Protein AF-A0A8H5ZGV8-F1 (afdb_monomer_lite)

Radius of gyration: 13.78 Å; chains: 1; bounding box: 24×34×31 Å

Sequence (89 aa):
MGSRNAEKLELLERYHGAKERLSTVILTGDTDVDAKALKDATGGKGAHAFVDYSPSSLKEEPPFSMAGIKSFKRGGEYILLGGAYVDLT

Structure (mmCIF, N/CA/C/O backbone):
data_AF-A0A8H5ZGV8-F1
#
_entry.id   AF-A0A8H5ZGV8-F1
#
loop_
_atom_site.group_PDB
_atom_site.id
_atom_site.type_symbol
_atom_site.label_atom_id
_atom_site.label_alt_id
_atom_site.label_comp_id
_atom_site.label_asym_id
_atom_site.label_entity_id
_atom_site.label_seq_id
_atom_site.pdbx_PDB_ins_code
_atom_site.Cartn_x
_atom_site.Cartn_y
_atom_site.Cartn_z
_atom_site.occupancy
_atom_site.B_iso_or_equiv
_atom_site.auth_seq_id
_atom_site.auth_comp_id
_atom_site.auth_asym_id
_atom_site.auth_atom_id
_atom_site.pdbx_PDB_model_num
ATOM 1 N N . MET A 1 1 ? 2.360 14.915 -10.608 1.00 35.81 1 MET A N 1
ATOM 2 C CA . MET A 1 1 ? 2.587 13.460 -10.468 1.00 35.81 1 MET A CA 1
ATOM 3 C C . MET A 1 1 ? 3.218 13.201 -9.110 1.00 35.81 1 MET A C 1
ATOM 5 O O . MET A 1 1 ? 4.211 13.848 -8.791 1.00 35.81 1 MET A O 1
ATOM 9 N N . GLY A 1 2 ? 2.558 12.388 -8.281 1.00 46.19 2 GLY A N 1
ATOM 10 C CA . GLY A 1 2 ? 2.880 12.181 -6.867 1.00 46.19 2 GLY A CA 1
ATOM 11 C C . GLY A 1 2 ? 4.303 11.667 -6.677 1.00 46.19 2 GLY A C 1
ATOM 12 O O . GLY A 1 2 ? 4.635 10.559 -7.076 1.00 46.19 2 GLY A O 1
ATOM 13 N N . SER A 1 3 ? 5.156 12.509 -6.107 1.00 47.59 3 SER A N 1
ATOM 14 C CA . SER A 1 3 ? 6.497 12.124 -5.679 1.00 47.59 3 SER A CA 1
ATOM 15 C C . SER A 1 3 ? 6.382 11.550 -4.269 1.00 47.59 3 SER A C 1
ATOM 17 O O . SER A 1 3 ? 5.634 12.091 -3.456 1.00 47.59 3 SER A O 1
ATOM 19 N N . ARG A 1 4 ? 7.122 10.468 -3.990 1.00 67.25 4 ARG A N 1
ATOM 20 C CA . ARG A 1 4 ? 7.294 9.833 -2.669 1.00 67.25 4 ARG A CA 1
ATOM 21 C C . ARG A 1 4 ? 8.085 10.747 -1.709 1.00 67.25 4 ARG A C 1
ATOM 23 O O . ARG A 1 4 ? 9.093 10.342 -1.147 1.00 67.25 4 ARG A O 1
ATOM 30 N N . ASN A 1 5 ? 7.707 12.018 -1.623 1.00 79.38 5 ASN A N 1
ATOM 31 C CA . ASN A 1 5 ? 8.369 13.041 -0.827 1.00 79.38 5 ASN A CA 1
ATOM 32 C C . ASN A 1 5 ? 7.508 13.299 0.416 1.00 79.38 5 ASN A C 1
ATOM 34 O O . ASN A 1 5 ? 6.332 13.647 0.286 1.00 79.38 5 ASN A O 1
ATOM 38 N N . ALA A 1 6 ? 8.109 13.124 1.595 1.00 79.19 6 ALA A N 1
ATOM 39 C CA . ALA A 1 6 ? 7.449 13.287 2.887 1.00 79.19 6 ALA A CA 1
ATOM 40 C C . ALA A 1 6 ? 6.790 14.667 3.035 1.00 79.19 6 ALA A C 1
ATOM 42 O O . ALA A 1 6 ? 5.612 14.743 3.369 1.00 79.19 6 ALA A O 1
ATOM 43 N N . GLU A 1 7 ? 7.482 15.741 2.652 1.00 83.88 7 GLU A N 1
ATOM 44 C CA . GLU A 1 7 ? 6.971 17.116 2.717 1.00 83.88 7 GLU A CA 1
ATOM 45 C C . GLU A 1 7 ? 5.694 17.283 1.881 1.00 83.88 7 GLU A C 1
ATOM 47 O O . GLU A 1 7 ? 4.764 17.979 2.279 1.00 83.88 7 GLU A O 1
ATOM 52 N N . LYS A 1 8 ? 5.610 16.625 0.714 1.00 84.44 8 LYS A N 1
ATOM 53 C CA . LYS A 1 8 ? 4.409 16.674 -0.138 1.00 84.44 8 LYS A CA 1
ATOM 54 C C . LYS A 1 8 ? 3.255 15.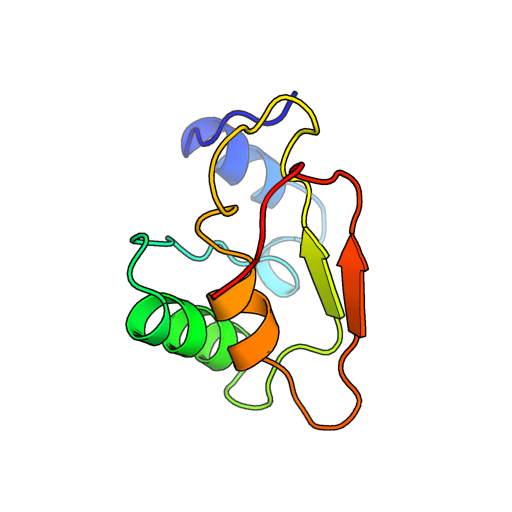852 0.431 1.00 84.44 8 LYS A C 1
ATOM 56 O O . LYS A 1 8 ? 2.105 16.232 0.225 1.00 84.44 8 LYS A O 1
ATOM 61 N N . LEU A 1 9 ? 3.544 14.748 1.117 1.00 84.50 9 LEU A N 1
ATOM 62 C CA . LEU A 1 9 ? 2.525 13.945 1.795 1.00 84.50 9 LEU A CA 1
ATOM 63 C C . LEU A 1 9 ? 1.967 14.680 3.018 1.00 84.50 9 LEU A C 1
ATOM 65 O O . LEU A 1 9 ? 0.755 14.679 3.213 1.00 84.50 9 LEU A O 1
ATOM 69 N N . GLU A 1 10 ? 2.803 15.404 3.763 1.00 84.50 10 GLU A N 1
ATOM 70 C CA . GLU A 1 10 ? 2.368 16.250 4.885 1.00 84.50 10 GLU A CA 1
ATOM 71 C C . GLU A 1 10 ? 1.384 17.348 4.450 1.00 84.50 10 GLU A C 1
ATOM 73 O O . GLU A 1 10 ? 0.498 17.741 5.212 1.00 84.50 10 GLU A O 1
ATOM 78 N N . LEU A 1 11 ? 1.467 17.827 3.202 1.00 88.12 11 LEU A N 1
ATOM 79 C CA . LEU A 1 11 ? 0.480 18.773 2.670 1.00 88.12 11 LEU A CA 1
ATOM 80 C C . LEU A 1 11 ? -0.933 18.175 2.612 1.00 88.12 11 LEU A C 1
ATOM 82 O O . LEU A 1 11 ? -1.901 18.926 2.742 1.00 88.12 11 LEU A O 1
ATOM 86 N N . LEU A 1 12 ? -1.073 16.854 2.452 1.00 86.94 12 LEU A N 1
ATOM 87 C CA . LEU A 1 12 ? -2.378 16.187 2.423 1.00 86.94 12 LEU A CA 1
ATOM 88 C C . LEU A 1 12 ? -3.070 16.225 3.791 1.00 86.94 12 LEU A C 1
ATOM 90 O O . LEU A 1 12 ? -4.297 16.243 3.861 1.00 86.94 12 LEU A O 1
ATOM 94 N N . GLU A 1 13 ? -2.311 16.317 4.883 1.00 87.19 13 GLU A N 1
ATOM 95 C CA . GLU A 1 13 ? -2.881 16.432 6.228 1.00 87.19 13 GLU A CA 1
ATOM 96 C C . GLU A 1 13 ? -3.579 17.774 6.476 1.00 87.19 13 GLU A C 1
ATOM 98 O O . GLU A 1 13 ? -4.331 17.911 7.442 1.00 87.19 13 GLU A O 1
ATOM 103 N N . ARG A 1 14 ? -3.347 18.771 5.612 1.00 88.31 14 ARG A N 1
ATOM 104 C CA . ARG A 1 14 ? -3.969 20.098 5.720 1.00 88.31 14 ARG A CA 1
ATOM 105 C C . ARG A 1 14 ? -5.433 20.107 5.274 1.00 88.31 14 ARG A C 1
ATOM 107 O O . ARG A 1 14 ? -6.134 21.077 5.553 1.00 88.31 14 ARG A O 1
ATOM 114 N N . TYR A 1 15 ? -5.909 19.065 4.586 1.00 90.12 15 TYR A N 1
ATOM 115 C CA . TYR A 1 15 ? -7.315 18.965 4.190 1.00 90.12 15 TYR A CA 1
ATOM 116 C C . TYR A 1 15 ? -8.221 18.664 5.392 1.00 90.12 15 TYR A C 1
ATOM 118 O O . TYR A 1 15 ? -7.858 17.936 6.316 1.00 90.12 15 TYR A O 1
ATOM 126 N N . HIS A 1 16 ? -9.442 19.203 5.366 1.00 92.19 16 HIS A N 1
ATOM 127 C CA . HIS A 1 16 ? -10.408 19.016 6.448 1.00 92.19 16 HIS A CA 1
ATOM 128 C C . HIS A 1 16 ? -10.711 17.524 6.691 1.00 92.19 16 HIS A C 1
ATOM 130 O O . HIS A 1 16 ? -11.064 16.781 5.768 1.00 92.19 16 HIS A O 1
ATOM 136 N N . GLY A 1 17 ? -10.566 17.084 7.945 1.00 90.31 17 GLY A N 1
ATOM 137 C CA . GLY A 1 17 ? -10.761 15.688 8.351 1.00 90.31 17 GLY A CA 1
ATOM 138 C C . GLY A 1 17 ? -9.740 14.708 7.761 1.00 90.31 17 GLY A C 1
ATOM 139 O O . GLY A 1 17 ? -10.020 13.511 7.704 1.00 90.31 17 GLY A O 1
ATOM 140 N N . ALA A 1 18 ? -8.591 15.179 7.257 1.00 89.94 18 ALA A N 1
ATOM 141 C CA . ALA A 1 18 ? -7.547 14.304 6.722 1.00 89.94 18 ALA A CA 1
ATOM 142 C C . ALA A 1 18 ? -6.913 13.457 7.826 1.00 89.94 18 ALA A C 1
ATOM 144 O O . ALA A 1 18 ? -6.868 12.244 7.691 1.00 89.94 18 ALA A O 1
ATOM 145 N N . LYS A 1 19 ? -6.522 14.058 8.955 1.00 85.31 19 LYS A N 1
ATOM 146 C CA . LYS A 1 19 ? -5.860 13.343 10.066 1.00 85.31 19 LYS A CA 1
ATOM 147 C C . LYS A 1 19 ? -6.687 12.205 10.681 1.00 85.31 19 LYS A C 1
ATOM 149 O O . LYS A 1 19 ? -6.134 11.332 11.332 1.00 85.31 19 LYS A O 1
ATOM 154 N N . GLU A 1 20 ? -8.001 12.210 10.471 1.00 89.31 20 GLU A N 1
ATOM 155 C CA . GLU A 1 20 ? -8.919 11.163 10.939 1.00 89.31 20 GLU A CA 1
ATOM 156 C C . GLU A 1 20 ? -9.090 10.021 9.925 1.00 89.31 20 GLU A C 1
ATOM 158 O O . GLU A 1 20 ? -9.495 8.921 10.294 1.00 89.31 20 GLU A O 1
ATOM 163 N N . ARG A 1 21 ? -8.828 10.279 8.637 1.00 88.56 21 ARG A N 1
ATOM 164 C CA . ARG A 1 21 ? -9.164 9.379 7.516 1.00 88.56 21 ARG A CA 1
ATOM 165 C C . ARG A 1 21 ? -7.966 8.980 6.659 1.00 88.56 21 ARG A C 1
ATOM 167 O O . ARG A 1 21 ? -8.101 8.114 5.800 1.00 88.56 21 ARG A O 1
ATOM 174 N N . LEU A 1 22 ? -6.829 9.636 6.854 1.00 90.06 22 LEU A N 1
ATOM 175 C CA . LEU A 1 22 ? -5.603 9.465 6.098 1.00 90.06 22 LEU A CA 1
ATOM 176 C C . LEU A 1 22 ? -4.471 9.138 7.066 1.00 90.06 22 LEU A C 1
ATOM 178 O O . LEU A 1 22 ? -4.236 9.854 8.037 1.00 90.06 22 LEU A O 1
ATOM 182 N N . SER A 1 23 ? -3.749 8.075 6.755 1.00 88.88 23 SER A N 1
ATOM 183 C CA . SER A 1 23 ? -2.489 7.721 7.387 1.00 88.88 23 SER A CA 1
ATOM 184 C C . SER A 1 23 ? -1.484 7.356 6.302 1.00 88.88 23 SER A C 1
ATOM 186 O O . SER A 1 23 ? -1.851 6.908 5.214 1.00 88.88 23 SER A O 1
ATOM 188 N N . THR A 1 24 ? -0.206 7.577 6.593 1.00 90.00 24 THR A N 1
ATOM 189 C CA . THR A 1 24 ? 0.887 7.188 5.701 1.00 90.00 24 THR A CA 1
ATOM 190 C C . THR A 1 24 ? 1.501 5.892 6.210 1.00 90.00 24 THR A C 1
ATOM 192 O O . THR A 1 24 ? 1.831 5.784 7.389 1.00 90.00 24 THR A O 1
ATOM 195 N N . VAL A 1 25 ? 1.681 4.921 5.315 1.00 91.25 25 VAL A N 1
ATOM 196 C CA . VAL A 1 25 ? 2.410 3.675 5.584 1.00 91.25 25 VAL A CA 1
ATOM 197 C C . VAL A 1 25 ? 3.702 3.700 4.775 1.00 91.25 25 VAL A C 1
ATOM 199 O O . VAL A 1 25 ? 3.677 3.957 3.572 1.00 91.25 25 VAL A O 1
ATOM 202 N N . ILE A 1 26 ? 4.834 3.458 5.437 1.00 89.88 26 ILE A N 1
ATOM 203 C CA . ILE A 1 26 ? 6.130 3.314 4.768 1.00 89.88 26 ILE A CA 1
ATOM 204 C C . ILE A 1 26 ? 6.261 1.860 4.320 1.00 89.88 26 ILE A C 1
ATOM 206 O O . ILE A 1 26 ? 6.208 0.960 5.153 1.00 89.88 26 ILE A O 1
ATOM 210 N N . LEU A 1 27 ? 6.424 1.656 3.014 1.00 91.44 27 LEU A N 1
ATOM 211 C CA . LEU A 1 27 ? 6.619 0.341 2.408 1.00 91.44 27 LEU A CA 1
ATOM 212 C C . LEU A 1 27 ? 8.110 0.110 2.145 1.00 91.44 27 LEU A C 1
ATOM 214 O O . LEU A 1 27 ? 8.807 0.994 1.641 1.00 91.44 27 LEU A O 1
ATOM 218 N N . THR A 1 28 ? 8.589 -1.064 2.530 1.00 93.50 28 THR A N 1
ATOM 219 C CA . THR A 1 28 ? 9.998 -1.470 2.564 1.00 93.50 28 THR A CA 1
ATOM 220 C C . THR A 1 28 ? 10.420 -2.238 1.316 1.00 93.50 28 THR A C 1
ATOM 222 O O . THR A 1 28 ? 11.608 -2.272 1.000 1.00 93.50 28 THR A O 1
ATOM 225 N N . GLY A 1 29 ? 9.459 -2.824 0.596 1.00 90.56 29 GLY A N 1
ATOM 226 C CA . GLY A 1 29 ? 9.693 -3.759 -0.503 1.00 90.56 29 GLY A CA 1
ATOM 227 C C . GLY A 1 29 ? 9.721 -5.224 -0.058 1.00 90.56 29 GLY A C 1
ATOM 228 O O . GLY A 1 29 ? 9.719 -6.106 -0.912 1.00 90.56 29 GLY A O 1
ATOM 229 N N . ASP A 1 30 ? 9.707 -5.506 1.249 1.00 94.50 30 ASP A N 1
ATOM 230 C CA . ASP A 1 30 ? 9.437 -6.851 1.757 1.00 94.50 30 ASP A CA 1
ATOM 231 C C . ASP A 1 30 ? 7.923 -7.068 1.830 1.00 94.50 30 ASP A C 1
ATOM 233 O O . ASP A 1 30 ? 7.203 -6.376 2.551 1.00 94.50 30 ASP A O 1
ATOM 237 N N . THR A 1 31 ? 7.439 -8.053 1.077 1.00 94.75 31 THR A N 1
ATOM 238 C CA . THR A 1 31 ? 6.003 -8.287 0.905 1.00 94.75 31 THR A CA 1
ATOM 239 C C . THR A 1 31 ? 5.280 -8.576 2.221 1.00 94.75 31 THR A C 1
ATOM 241 O O . THR A 1 31 ? 4.157 -8.107 2.408 1.00 94.75 31 THR A O 1
ATOM 244 N N . ASP A 1 32 ? 5.873 -9.354 3.127 1.00 96.00 32 ASP A N 1
ATOM 245 C CA . ASP A 1 32 ? 5.190 -9.779 4.351 1.00 96.00 32 ASP A CA 1
ATOM 246 C C . ASP A 1 32 ? 5.229 -8.679 5.418 1.00 96.00 32 ASP A C 1
ATOM 248 O O . ASP A 1 32 ? 4.230 -8.450 6.111 1.00 96.00 32 ASP A O 1
ATOM 252 N N . VAL A 1 33 ? 6.343 -7.944 5.505 1.00 97.19 33 VAL A N 1
ATOM 253 C CA . VAL A 1 33 ? 6.458 -6.747 6.352 1.00 97.19 33 VAL A CA 1
ATOM 254 C C . VAL A 1 33 ? 5.452 -5.685 5.910 1.00 97.19 33 VAL A C 1
ATOM 256 O O . VAL A 1 33 ? 4.699 -5.156 6.735 1.00 97.19 33 VAL A O 1
ATOM 259 N N . ASP A 1 34 ? 5.381 -5.421 4.609 1.00 96.25 34 ASP A N 1
ATOM 260 C CA . ASP A 1 34 ? 4.512 -4.399 4.034 1.00 96.25 34 ASP A CA 1
ATOM 261 C C . ASP A 1 34 ? 3.034 -4.789 4.145 1.00 96.25 34 ASP A C 1
ATOM 263 O O . ASP A 1 34 ? 2.202 -3.968 4.543 1.00 96.25 34 ASP A O 1
ATOM 267 N N . ALA A 1 35 ? 2.691 -6.056 3.888 1.00 96.50 35 ALA A N 1
ATOM 268 C CA . ALA A 1 35 ? 1.331 -6.562 4.070 1.00 96.50 35 ALA A CA 1
ATOM 269 C C . ALA A 1 35 ? 0.861 -6.414 5.522 1.00 96.50 35 ALA A C 1
ATOM 271 O O . ALA A 1 35 ? -0.282 -6.013 5.773 1.00 96.50 35 ALA A O 1
ATOM 272 N N . LYS A 1 36 ? 1.740 -6.707 6.491 1.00 97.00 36 LYS A N 1
ATOM 273 C CA . LYS A 1 36 ? 1.438 -6.522 7.911 1.00 97.00 36 LYS A CA 1
ATOM 274 C C . LYS A 1 36 ? 1.220 -5.045 8.238 1.00 97.00 36 LYS A C 1
ATOM 276 O O . LYS A 1 36 ? 0.221 -4.722 8.877 1.00 97.00 36 LYS A O 1
ATOM 281 N N . ALA A 1 37 ? 2.102 -4.158 7.781 1.00 97.19 37 ALA A N 1
ATOM 282 C CA . ALA A 1 37 ? 1.986 -2.721 8.024 1.00 97.19 37 ALA A CA 1
ATOM 283 C C . ALA A 1 37 ? 0.680 -2.143 7.447 1.00 97.19 37 ALA A C 1
ATOM 285 O O . ALA A 1 37 ? -0.039 -1.413 8.135 1.00 97.19 37 ALA A O 1
ATOM 286 N N . LEU A 1 38 ? 0.322 -2.533 6.220 1.00 96.44 38 LEU A N 1
ATOM 287 C CA . LEU A 1 38 ? -0.947 -2.167 5.587 1.00 96.44 38 LEU A CA 1
ATOM 288 C C . LEU A 1 38 ? -2.149 -2.688 6.384 1.00 96.44 38 LEU A C 1
ATOM 290 O O . LEU A 1 38 ? -3.100 -1.948 6.634 1.00 96.44 38 LEU A O 1
ATOM 294 N N . LYS A 1 39 ? -2.112 -3.946 6.832 1.00 96.69 39 LYS A N 1
ATOM 295 C CA . LYS A 1 39 ? -3.195 -4.531 7.629 1.00 96.69 39 LYS A CA 1
ATOM 296 C C . LYS A 1 39 ? -3.347 -3.833 8.981 1.00 96.69 39 LYS A C 1
ATOM 298 O O . LYS A 1 39 ? -4.473 -3.530 9.380 1.00 96.69 39 LYS A O 1
ATOM 303 N N . ASP A 1 40 ? -2.252 -3.524 9.662 1.00 96.56 40 ASP A N 1
ATOM 304 C CA . ASP A 1 40 ? -2.276 -2.813 10.942 1.00 96.56 40 ASP A CA 1
ATOM 305 C C . ASP A 1 40 ? -2.868 -1.403 10.788 1.00 96.56 40 ASP A C 1
ATOM 307 O O . ASP A 1 40 ? -3.699 -0.998 11.603 1.00 96.56 40 ASP A O 1
ATOM 311 N N . ALA A 1 41 ? -2.564 -0.706 9.686 1.00 95.00 41 ALA A N 1
ATOM 312 C CA . ALA A 1 41 ? -3.144 0.603 9.365 1.00 95.00 41 ALA A CA 1
ATOM 313 C C . ALA A 1 41 ? -4.677 0.576 9.188 1.00 95.00 41 ALA A C 1
ATOM 315 O O . ALA A 1 41 ? -5.338 1.602 9.329 1.00 95.00 41 ALA A O 1
ATOM 316 N N . THR A 1 42 ? -5.266 -0.599 8.945 1.00 94.00 42 THR A N 1
ATOM 317 C CA . THR A 1 42 ? -6.729 -0.805 8.893 1.00 94.00 42 THR A CA 1
ATOM 318 C C . THR A 1 42 ? -7.337 -1.209 10.245 1.00 94.00 42 THR A C 1
ATOM 320 O O . THR A 1 42 ? -8.470 -1.696 10.311 1.00 94.00 42 THR A O 1
ATOM 323 N N . GLY A 1 43 ? -6.581 -1.078 11.340 1.00 94.00 43 GLY A N 1
ATOM 324 C CA . GLY A 1 43 ? -6.960 -1.605 12.651 1.00 94.00 43 GLY A CA 1
ATOM 325 C C . GLY A 1 43 ? -6.981 -3.136 12.686 1.00 94.00 43 GLY A C 1
ATOM 326 O O . GLY A 1 43 ? -7.796 -3.726 13.394 1.00 94.00 43 GLY A O 1
ATOM 327 N N . GLY A 1 44 ? -6.156 -3.788 11.858 1.00 95.88 44 GLY A N 1
ATOM 328 C CA . GLY A 1 44 ? -6.024 -5.246 11.778 1.00 95.88 44 GLY A CA 1
ATOM 329 C C . GLY A 1 44 ? -7.133 -5.969 11.003 1.00 95.88 44 GLY A C 1
ATOM 330 O O . GLY A 1 44 ? -7.051 -7.184 10.807 1.00 95.88 44 GLY A O 1
ATOM 331 N N . LYS A 1 45 ? -8.168 -5.254 10.542 1.00 95.81 45 LYS A N 1
ATOM 332 C CA . LYS A 1 45 ? -9.346 -5.846 9.878 1.00 95.81 45 LYS A CA 1
ATOM 333 C C . LYS A 1 45 ? -9.096 -6.224 8.419 1.00 95.81 45 LYS A C 1
ATOM 335 O O . LYS A 1 45 ? -9.814 -7.070 7.890 1.00 95.81 45 LYS A O 1
ATOM 340 N N . GLY A 1 46 ? -8.082 -5.625 7.807 1.00 96.44 46 GLY A N 1
ATOM 341 C CA . GLY A 1 46 ? -7.749 -5.748 6.397 1.00 96.44 46 GLY A CA 1
ATOM 342 C C . GLY A 1 46 ? -8.429 -4.687 5.533 1.00 96.44 46 GLY A C 1
ATOM 343 O O . GLY A 1 46 ? -9.482 -4.141 5.880 1.00 96.44 46 GLY A O 1
ATOM 344 N N . ALA A 1 47 ? -7.809 -4.389 4.394 1.00 96.12 47 ALA A N 1
ATOM 345 C CA . ALA A 1 47 ? -8.284 -3.363 3.474 1.00 96.12 47 ALA A CA 1
ATOM 346 C C . ALA A 1 47 ? -9.553 -3.809 2.726 1.00 96.12 47 ALA A C 1
ATOM 348 O O . ALA A 1 47 ? -9.731 -4.989 2.418 1.00 96.12 47 ALA A O 1
ATOM 349 N N . HIS A 1 48 ? -10.435 -2.846 2.437 1.00 96.75 48 HIS A N 1
ATOM 350 C CA . HIS A 1 48 ? -11.589 -3.045 1.550 1.00 96.75 48 HIS A CA 1
ATOM 351 C C . HIS A 1 48 ? -11.172 -3.014 0.084 1.00 96.75 48 HIS A C 1
ATOM 353 O O . HIS A 1 48 ? -11.664 -3.809 -0.703 1.00 96.75 48 HIS A O 1
ATOM 359 N N . ALA A 1 49 ? -10.267 -2.099 -0.255 1.00 95.44 49 ALA A N 1
ATOM 360 C CA . ALA A 1 49 ? -9.710 -1.965 -1.582 1.00 95.44 49 ALA A CA 1
ATOM 361 C C . ALA A 1 49 ? -8.241 -1.552 -1.484 1.00 95.44 49 ALA A C 1
ATOM 363 O O . ALA A 1 49 ? -7.851 -0.862 -0.538 1.00 95.44 49 ALA A O 1
ATOM 364 N N . PHE A 1 50 ? -7.446 -1.957 -2.467 1.00 93.62 50 PHE A N 1
ATOM 365 C CA . PHE A 1 50 ? -6.085 -1.481 -2.677 1.00 93.62 50 PHE A CA 1
ATOM 366 C C . PHE A 1 50 ? -5.999 -0.973 -4.107 1.00 93.62 50 PHE A C 1
ATOM 368 O O . PHE A 1 50 ? -6.355 -1.688 -5.044 1.00 93.62 50 PHE A O 1
ATOM 375 N N . VAL A 1 51 ? -5.561 0.275 -4.255 1.00 92.38 51 VAL A N 1
ATOM 376 C CA . VAL A 1 51 ? -5.474 0.946 -5.550 1.00 92.38 51 VAL A CA 1
ATOM 377 C C . VAL A 1 51 ? -4.014 1.032 -5.948 1.00 92.38 51 VAL A C 1
ATOM 379 O O . VAL A 1 51 ? -3.233 1.759 -5.334 1.00 92.38 51 VAL 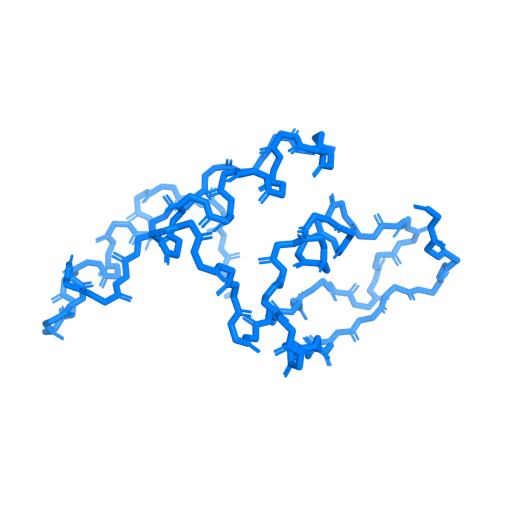A O 1
ATOM 382 N N . ASP A 1 52 ? -3.657 0.279 -6.977 1.00 88.62 52 ASP A N 1
ATOM 383 C CA . ASP A 1 52 ? -2.307 0.231 -7.505 1.00 88.62 52 ASP A CA 1
ATOM 384 C C . ASP A 1 52 ? -2.165 1.214 -8.668 1.00 88.62 52 ASP A C 1
ATOM 386 O O . ASP A 1 52 ? -2.820 1.078 -9.702 1.00 88.62 52 ASP A O 1
ATOM 390 N N . TYR A 1 53 ? -1.302 2.211 -8.486 1.00 87.88 53 TYR A N 1
ATOM 391 C CA . TYR A 1 53 ? -0.971 3.218 -9.496 1.00 87.88 53 TYR A CA 1
ATOM 392 C C . TYR A 1 53 ? 0.372 2.937 -10.184 1.00 87.88 53 TYR A C 1
ATOM 394 O O . TYR A 1 53 ? 1.014 3.859 -10.699 1.00 87.88 53 TYR A O 1
ATOM 402 N N . SER A 1 54 ? 0.849 1.691 -10.156 1.00 85.69 54 SER A N 1
ATOM 403 C CA . SER A 1 54 ? 2.108 1.319 -10.799 1.00 85.69 54 SER A CA 1
ATOM 404 C C . SER A 1 54 ? 2.059 1.615 -12.301 1.00 85.69 54 SER A C 1
ATOM 406 O O . SER A 1 54 ? 1.128 1.195 -12.993 1.00 85.69 54 SER A O 1
ATOM 408 N N . PRO A 1 55 ? 3.036 2.368 -12.835 1.00 84.00 55 PRO A N 1
ATOM 409 C CA . PRO A 1 55 ? 2.979 2.850 -14.207 1.00 84.00 55 PRO A CA 1
ATOM 410 C C . PRO A 1 55 ? 3.140 1.702 -15.202 1.00 84.00 55 PRO A C 1
ATOM 412 O O . PRO A 1 55 ? 3.869 0.746 -14.947 1.00 84.00 55 PRO A O 1
ATOM 415 N N . SER A 1 56 ? 2.552 1.850 -16.391 1.00 81.75 56 SER A N 1
ATOM 416 C CA . SER A 1 56 ? 2.667 0.831 -17.440 1.00 81.75 56 SER A CA 1
ATOM 417 C C . SER A 1 56 ? 4.052 0.688 -18.063 1.00 81.75 56 SER A C 1
ATOM 419 O O . SER A 1 56 ? 4.335 -0.276 -18.767 1.00 81.75 56 SER A O 1
ATOM 421 N N . SER A 1 57 ? 4.944 1.635 -17.782 1.00 83.44 57 SER A N 1
ATOM 422 C CA . SER A 1 57 ? 6.349 1.572 -18.172 1.00 83.44 57 SER A CA 1
ATOM 423 C C . SER A 1 57 ? 7.187 0.638 -17.293 1.00 83.44 57 SER A C 1
ATOM 425 O O . SER A 1 57 ? 8.373 0.467 -17.577 1.00 83.44 57 SER A O 1
ATOM 427 N N . LEU A 1 58 ? 6.629 0.101 -16.202 1.00 82.38 58 LEU A N 1
ATOM 428 C CA . LEU A 1 58 ? 7.353 -0.802 -15.315 1.00 82.38 58 LEU A C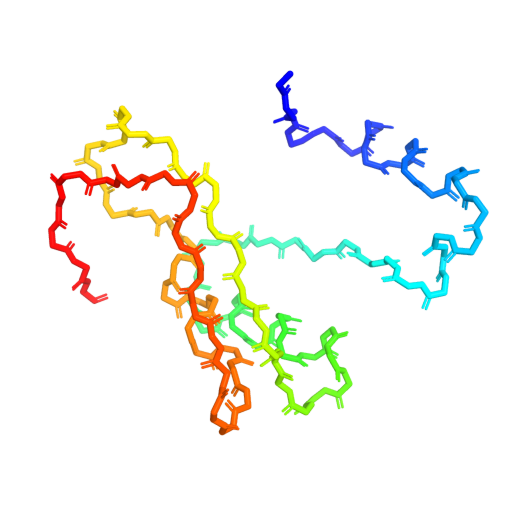A 1
ATOM 429 C C . LEU A 1 58 ? 7.584 -2.150 -16.018 1.00 82.38 58 LEU A C 1
ATOM 431 O O . LEU A 1 58 ? 6.650 -2.760 -16.535 1.00 82.38 58 LEU A O 1
ATOM 435 N N . LYS A 1 59 ? 8.848 -2.585 -16.058 1.00 82.00 59 LYS A N 1
ATOM 436 C CA . LYS A 1 59 ? 9.291 -3.833 -16.711 1.00 82.00 59 LYS A CA 1
ATOM 437 C C . LYS A 1 59 ? 9.578 -4.965 -15.723 1.00 82.00 59 LYS A C 1
ATOM 439 O O . LYS A 1 59 ? 10.094 -6.002 -16.116 1.00 82.00 59 LYS A O 1
ATOM 444 N N . GLU A 1 60 ? 9.290 -4.722 -14.455 1.00 84.75 60 GLU A N 1
ATOM 445 C CA . GLU A 1 60 ? 9.492 -5.629 -13.331 1.00 84.75 60 GLU A CA 1
ATOM 446 C C . GLU A 1 60 ? 8.178 -5.724 -12.558 1.00 84.75 60 GLU A C 1
ATOM 448 O O . GLU A 1 60 ? 7.286 -4.884 -12.741 1.00 84.75 60 GLU A O 1
ATOM 453 N N . GLU A 1 61 ? 8.050 -6.748 -11.717 1.00 82.88 61 GLU A N 1
ATOM 454 C CA . GLU A 1 61 ? 6.895 -6.906 -10.837 1.00 82.88 61 GLU A CA 1
ATOM 455 C C . GLU A 1 61 ? 6.707 -5.640 -9.983 1.00 82.88 61 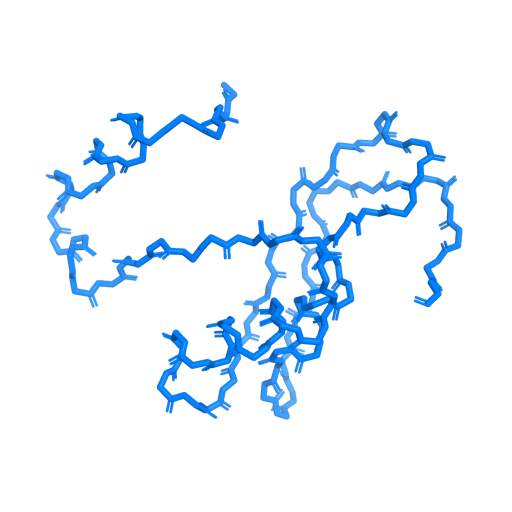GLU A C 1
ATOM 457 O O . GLU A 1 61 ? 7.681 -5.136 -9.406 1.00 82.88 61 GLU A O 1
ATOM 462 N N . PRO A 1 62 ? 5.489 -5.069 -9.900 1.00 86.44 62 PRO A N 1
ATOM 463 C CA . PRO A 1 62 ? 5.297 -3.901 -9.073 1.00 86.44 62 PRO A CA 1
ATOM 464 C C . PRO A 1 62 ? 5.504 -4.254 -7.595 1.00 86.44 62 PRO A C 1
ATOM 466 O O . PRO A 1 62 ? 4.852 -5.154 -7.065 1.00 86.44 62 PRO A O 1
ATOM 469 N N . PRO A 1 63 ? 6.379 -3.516 -6.890 1.00 84.88 63 PRO A N 1
ATOM 470 C CA . PRO A 1 63 ? 6.980 -3.977 -5.636 1.00 84.88 63 PRO A CA 1
ATOM 471 C C . PRO A 1 63 ? 5.992 -4.123 -4.473 1.00 84.88 63 PRO A C 1
ATOM 473 O O . PRO A 1 63 ? 6.346 -4.666 -3.433 1.00 84.88 63 PRO A O 1
ATOM 476 N N . PHE A 1 64 ? 4.766 -3.611 -4.614 1.00 90.94 64 PHE A N 1
ATOM 477 C CA . PHE A 1 64 ? 3.781 -3.555 -3.533 1.00 90.94 64 PHE A CA 1
ATOM 478 C C . PHE A 1 64 ? 2.453 -4.234 -3.877 1.00 90.94 64 PHE A C 1
ATOM 480 O O . PHE A 1 64 ? 1.553 -4.246 -3.035 1.00 90.94 64 PHE A O 1
ATOM 487 N N . SER A 1 65 ? 2.307 -4.805 -5.077 1.00 90.31 65 SER A N 1
ATOM 488 C CA . SER A 1 65 ? 1.051 -5.429 -5.509 1.00 90.31 65 SER A CA 1
ATOM 489 C C . SER A 1 65 ? 0.687 -6.610 -4.609 1.00 90.31 65 SER A C 1
ATOM 491 O O . SER A 1 65 ? -0.415 -6.659 -4.060 1.00 90.31 65 SER A O 1
ATOM 493 N N . MET A 1 66 ? 1.646 -7.506 -4.357 1.00 92.00 66 MET A N 1
ATOM 494 C CA . MET A 1 66 ? 1.431 -8.672 -3.498 1.00 92.00 66 MET A CA 1
ATOM 495 C C . MET A 1 66 ? 1.217 -8.300 -2.028 1.00 92.00 66 MET A C 1
ATOM 497 O O . MET A 1 66 ? 0.362 -8.893 -1.366 1.00 92.00 66 MET A O 1
ATOM 501 N N . ALA A 1 67 ? 1.909 -7.276 -1.523 1.00 94.75 67 ALA A N 1
ATOM 502 C CA . ALA A 1 67 ? 1.668 -6.750 -0.180 1.00 94.75 67 ALA A CA 1
ATOM 503 C C . ALA A 1 67 ? 0.238 -6.197 -0.037 1.00 94.75 67 ALA A C 1
ATOM 505 O O . ALA A 1 67 ? -0.464 -6.502 0.933 1.00 94.75 67 ALA A O 1
ATOM 506 N N . GLY A 1 68 ? -0.223 -5.440 -1.039 1.00 93.88 68 GLY A N 1
ATOM 507 C CA . GLY A 1 68 ? -1.591 -4.935 -1.129 1.00 93.88 68 GLY A CA 1
ATOM 508 C C . GLY A 1 68 ? -2.624 -6.060 -1.107 1.00 93.88 68 GLY A C 1
ATOM 509 O O . GLY A 1 68 ? -3.530 -6.036 -0.270 1.00 93.88 68 GLY A O 1
ATOM 510 N N . ILE A 1 69 ? -2.437 -7.088 -1.941 1.00 92.75 69 ILE A N 1
ATOM 511 C CA . ILE A 1 69 ? -3.324 -8.260 -2.014 1.00 92.75 69 ILE A CA 1
ATOM 512 C C . ILE A 1 69 ? -3.383 -9.008 -0.674 1.00 92.75 69 ILE A C 1
ATOM 514 O O . ILE A 1 69 ? -4.468 -9.328 -0.180 1.00 92.75 69 ILE A O 1
ATOM 518 N N . LYS A 1 70 ? -2.232 -9.248 -0.037 1.00 95.12 70 LYS A N 1
ATOM 519 C CA . LYS A 1 70 ? -2.150 -9.935 1.265 1.00 95.12 70 LYS A CA 1
ATOM 520 C C . LYS A 1 70 ? -2.776 -9.136 2.416 1.00 95.12 70 LYS A C 1
ATOM 522 O O . LYS A 1 70 ? -3.110 -9.716 3.450 1.00 95.12 70 LYS A O 1
ATOM 527 N N . SER A 1 71 ? -2.960 -7.825 2.256 1.00 96.12 71 SER A N 1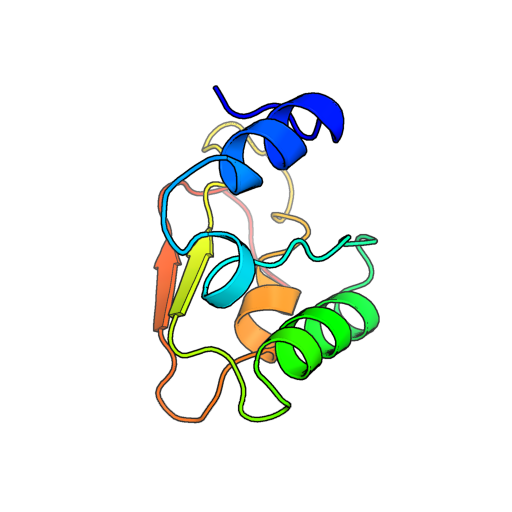
ATOM 528 C CA . SER A 1 71 ? -3.541 -6.961 3.291 1.00 96.12 71 SER A CA 1
ATOM 529 C C . SER A 1 71 ? -5.075 -7.005 3.362 1.00 96.12 71 SER A C 1
ATOM 531 O O . SER A 1 71 ? -5.664 -6.413 4.271 1.00 96.12 71 SER A O 1
ATOM 533 N N . PHE A 1 72 ? -5.754 -7.682 2.429 1.00 97.00 72 PHE A N 1
ATOM 534 C CA . PHE A 1 72 ? -7.210 -7.633 2.331 1.00 97.00 72 PHE A CA 1
ATOM 535 C C . PHE A 1 72 ? -7.956 -8.343 3.454 1.00 97.00 72 PHE A C 1
ATOM 537 O O . PHE A 1 72 ? -7.532 -9.347 4.031 1.00 97.00 72 PHE A O 1
ATOM 544 N N . LYS A 1 73 ? -9.167 -7.842 3.695 1.00 96.19 73 LYS A N 1
ATOM 545 C CA . LYS A 1 73 ? -10.219 -8.626 4.336 1.00 96.19 73 LYS A CA 1
ATOM 546 C C . LYS A 1 73 ? -10.882 -9.559 3.311 1.00 96.19 73 LYS A C 1
ATOM 548 O O . LYS A 1 73 ? -10.732 -9.395 2.102 1.00 96.19 73 LYS A O 1
ATOM 553 N N . ARG A 1 74 ? -11.707 -10.503 3.775 1.00 95.19 74 ARG A N 1
ATOM 554 C CA . ARG A 1 74 ? -12.519 -11.334 2.867 1.00 95.19 74 ARG A CA 1
ATOM 555 C C . ARG A 1 74 ? -13.426 -10.455 1.992 1.00 95.19 74 ARG A C 1
ATOM 557 O O . ARG A 1 74 ? -14.201 -9.663 2.528 1.00 95.19 74 ARG A O 1
ATOM 564 N N . GLY A 1 75 ? -13.351 -10.652 0.675 1.00 95.12 75 GLY A N 1
ATOM 565 C CA . GLY A 1 75 ? -14.099 -9.867 -0.314 1.00 95.12 75 GLY A CA 1
ATOM 566 C C . GLY A 1 75 ? -13.510 -8.482 -0.596 1.00 95.12 75 GLY A C 1
ATOM 567 O O . GLY A 1 75 ? -14.249 -7.611 -1.036 1.00 95.12 75 GLY A O 1
ATOM 568 N N . GLY A 1 76 ? -12.231 -8.253 -0.279 1.00 95.81 76 GLY A N 1
ATOM 569 C CA . GLY A 1 76 ? -11.522 -7.040 -0.686 1.00 95.81 76 GLY A CA 1
ATOM 570 C C . GLY A 1 76 ? -11.256 -6.990 -2.194 1.00 95.81 76 GLY A C 1
ATOM 571 O O . GLY A 1 76 ? -11.239 -8.023 -2.865 1.00 95.81 76 GLY A O 1
ATOM 572 N N . GLU A 1 77 ? -11.046 -5.782 -2.708 1.00 95.31 77 GLU A N 1
ATOM 573 C CA . GLU A 1 77 ? -10.909 -5.502 -4.138 1.00 95.31 77 GLU A CA 1
ATOM 574 C C . GLU A 1 77 ? -9.512 -4.981 -4.483 1.00 95.31 77 GLU A C 1
ATOM 576 O O . GLU A 1 77 ? -8.991 -4.052 -3.862 1.00 95.31 77 GLU A O 1
ATOM 581 N N . TYR A 1 78 ? -8.912 -5.549 -5.523 1.00 92.12 78 TYR A N 1
ATOM 582 C CA . TYR A 1 78 ? -7.672 -5.040 -6.094 1.00 92.12 78 TYR A CA 1
ATOM 583 C C . TYR A 1 78 ? -7.985 -4.215 -7.339 1.00 92.12 78 TYR A C 1
ATOM 585 O O . TYR A 1 78 ? -8.534 -4.734 -8.311 1.00 92.12 78 TYR A O 1
ATOM 593 N N . ILE A 1 79 ? -7.666 -2.921 -7.293 1.00 91.88 79 ILE A N 1
ATOM 594 C CA . ILE A 1 79 ? -7.959 -1.970 -8.365 1.00 91.88 79 ILE A CA 1
ATOM 595 C C . ILE A 1 79 ? -6.646 -1.587 -9.042 1.00 91.88 79 ILE A C 1
ATOM 597 O O . ILE A 1 79 ? -5.823 -0.871 -8.474 1.00 91.88 79 ILE A O 1
ATOM 601 N N . LEU A 1 80 ? -6.480 -2.042 -10.280 1.00 87.44 80 LEU A N 1
ATOM 602 C CA . LEU A 1 80 ? -5.342 -1.713 -11.130 1.00 87.44 80 LEU A CA 1
ATOM 603 C C . LEU A 1 80 ? -5.630 -0.424 -11.908 1.00 87.44 80 LEU A C 1
ATOM 605 O O . LEU A 1 80 ? -6.436 -0.417 -12.837 1.00 87.44 80 LEU A O 1
ATOM 609 N N . LEU A 1 81 ? -4.963 0.671 -11.539 1.00 84.06 81 LEU A N 1
ATOM 610 C CA . LEU A 1 81 ? -4.979 1.950 -12.260 1.00 84.06 81 LEU A CA 1
ATOM 611 C C . LEU A 1 81 ? -3.607 2.201 -12.898 1.00 84.06 81 LEU A C 1
ATOM 613 O O . LEU A 1 81 ? -2.942 3.209 -12.655 1.00 84.06 81 LEU A O 1
ATOM 617 N N . GLY A 1 82 ? -3.197 1.230 -13.710 1.00 78.88 82 GLY A N 1
ATOM 618 C CA . GLY A 1 82 ? -1.879 1.095 -14.315 1.00 78.88 82 GLY A CA 1
ATOM 619 C C . GLY A 1 82 ? -1.679 -0.344 -14.795 1.00 78.88 82 GLY A C 1
ATOM 620 O O . GLY A 1 82 ? -2.660 -1.060 -14.990 1.00 78.88 82 GLY A O 1
ATOM 621 N N . GLY A 1 83 ? -0.435 -0.789 -14.973 1.00 73.31 83 GLY A N 1
ATOM 622 C CA . GLY A 1 83 ? -0.182 -2.209 -15.246 1.00 73.31 83 GLY A CA 1
ATOM 623 C C . GLY A 1 83 ? 1.201 -2.510 -15.799 1.00 73.31 83 GLY A C 1
ATOM 624 O O . GLY A 1 83 ? 1.537 -2.050 -16.883 1.00 73.31 83 GLY A O 1
ATOM 625 N N . ALA A 1 84 ? 1.982 -3.313 -15.082 1.00 70.69 84 ALA A N 1
ATOM 626 C CA . ALA A 1 84 ? 3.247 -3.839 -15.584 1.00 70.69 84 ALA A CA 1
ATOM 627 C C . ALA A 1 84 ? 3.000 -4.996 -16.569 1.00 70.69 84 ALA A C 1
ATOM 629 O O . ALA A 1 84 ? 2.034 -5.744 -16.426 1.00 70.69 84 ALA A O 1
ATOM 630 N N . TYR A 1 85 ? 3.872 -5.150 -17.567 1.00 76.81 85 TYR A N 1
ATOM 631 C CA . TYR A 1 85 ? 3.828 -6.281 -18.501 1.00 76.81 85 TYR A CA 1
ATOM 632 C C . TYR A 1 85 ? 4.806 -7.370 -18.046 1.00 76.81 85 TYR A C 1
ATOM 634 O O . TYR A 1 85 ? 5.891 -7.518 -18.610 1.00 76.81 85 TYR A O 1
ATOM 642 N N . VAL A 1 86 ? 4.442 -8.059 -16.965 1.00 76.75 86 VAL A N 1
ATOM 643 C CA . VAL A 1 86 ? 5.238 -9.093 -16.282 1.00 76.75 86 VAL A CA 1
ATOM 644 C C . VAL A 1 86 ? 4.311 -10.061 -15.544 1.00 76.75 86 VAL A C 1
ATOM 646 O O . VAL A 1 86 ? 3.179 -9.697 -15.221 1.00 76.75 86 VAL A O 1
ATOM 649 N N . ASP A 1 87 ? 4.798 -11.264 -15.246 1.00 76.38 87 ASP A N 1
ATOM 650 C CA . ASP A 1 87 ? 4.123 -12.179 -14.321 1.00 76.38 87 ASP A CA 1
ATOM 651 C C . ASP A 1 87 ? 4.295 -11.687 -12.872 1.00 76.38 87 ASP A C 1
ATOM 653 O O . ASP A 1 87 ? 5.353 -11.166 -12.516 1.00 76.38 87 ASP A O 1
ATOM 657 N N . LEU A 1 88 ? 3.251 -11.843 -12.053 1.00 69.25 88 LEU A N 1
ATOM 658 C CA . LEU A 1 88 ? 3.287 -11.583 -10.607 1.00 69.25 88 LEU A CA 1
ATOM 659 C C . LEU A 1 88 ? 3.559 -12.902 -9.88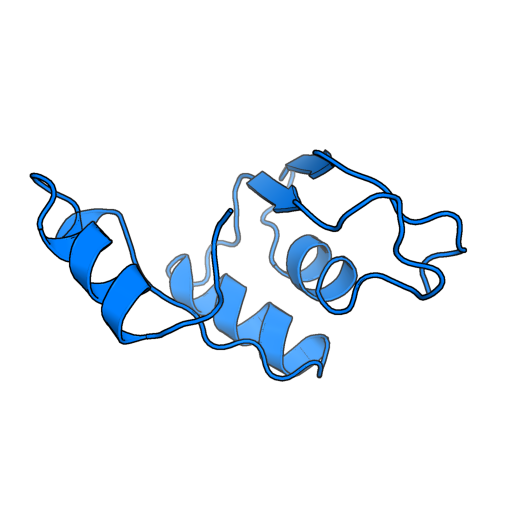0 1.00 69.25 88 LEU A C 1
ATOM 661 O O . LEU A 1 88 ? 2.919 -13.906 -10.218 1.00 69.25 88 LEU A O 1
ATOM 665 N N . THR A 1 89 ? 4.476 -12.916 -8.910 1.00 68.94 89 THR A N 1
ATOM 666 C CA . THR A 1 89 ? 4.931 -14.156 -8.248 1.00 68.94 89 THR A CA 1
ATOM 667 C C . THR A 1 89 ? 4.839 -14.139 -6.728 1.00 68.94 89 THR A C 1
ATOM 669 O O . THR A 1 89 ? 4.968 -13.068 -6.101 1.00 68.94 89 THR A O 1
#

Foldseek 3Di:
DDDPDPVVVVVQCPDPCCVVPPDDFDDDLPLVVLLVSLCVVVVNQFDQEDEDCDAQPDQDADSHQNSNVSRHHVNHYYHYPHDYPDDDD

pLDDT: mean 87.42, std 10.97, range [35.81, 97.19]

Secondary structure (DSSP, 8-state):
-----HHHHHGGGGSTTHHHH-------S-HHHHHHHHHHHTTTS-EEEEEE---TT--S--TTHHHHHHTEEEEEEEEESS--SS---

Organism: Cochliobolus sativus (NCBI:txid45130)